Protein AF-A0AAW0LA50-F1 (afdb_monomer_lite)

Sequence (137 aa):
MGDNNGLPLFATKSAKGRILFQLYAILIFVGVCLIFLYRLSHIPRREEAGRWAWIGLFLSELRFSFYWFLTTFVRLNPIYRYTFKDRLSLRYEKFLPSIDIFVCTADPTIEPPAMVINTVLSVMAYDYPPEKLSKNF

Radius of gyration: 28.0 Å; chains: 1; bounding box: 46×49×72 Å

Foldseek 3Di:
DDDLVPDDQKDWDFDDPLVVLVVVLVVVVVVLVVVVVVLVVPQDDDDDPCNVVSVVVVVVSVVVVVVVVVVSVVVSGDTDMDGDVVSCCVPCVPPDAQDEDDDDDDDCVVPPVVVVVVVVVVVVPDPHDPVRYDYDD

Organism: Quercus suber (NCBI:txid58331)

InterPro domains:
  IPR005150 Cellulose synthase [PF03552] (99-134)

Structure (mmCIF, N/CA/C/O backbone):
data_AF-A0AAW0LA50-F1
#
_entry.id   AF-A0AAW0LA50-F1
#
loop_
_atom_site.group_PDB
_atom_site.id
_atom_site.type_symbol
_atom_site.label_atom_id
_atom_site.label_alt_id
_atom_site.label_comp_id
_atom_site.label_asym_id
_atom_site.label_entity_id
_atom_site.label_seq_id
_atom_site.pdbx_PDB_ins_code
_atom_site.Cartn_x
_atom_site.Cartn_y
_atom_site.Cartn_z
_atom_site.occupancy
_atom_site.B_iso_or_equiv
_atom_site.auth_seq_id
_atom_site.auth_comp_id
_atom_site.auth_asym_id
_atom_site.auth_atom_id
_atom_site.pdbx_PDB_model_num
ATOM 1 N N . MET A 1 1 ? -23.511 21.151 28.377 1.00 42.41 1 MET A N 1
ATOM 2 C CA . MET A 1 1 ? -23.097 19.831 27.856 1.00 42.41 1 MET A CA 1
ATOM 3 C C . MET A 1 1 ? -23.307 19.825 26.350 1.00 42.41 1 MET A C 1
ATOM 5 O O . MET A 1 1 ? -24.452 19.866 25.927 1.00 42.41 1 MET A O 1
ATOM 9 N N . GLY A 1 2 ? -22.236 19.880 25.554 1.00 47.12 2 GLY A N 1
ATOM 10 C CA . GLY A 1 2 ? -22.335 19.872 24.091 1.00 47.12 2 GLY A CA 1
ATOM 11 C C . GLY A 1 2 ? -22.650 18.472 23.569 1.00 47.12 2 GLY A C 1
ATOM 12 O O . GLY A 1 2 ? -22.002 17.506 23.968 1.00 47.12 2 GLY A O 1
ATOM 13 N N . ASP A 1 3 ? -23.660 18.377 22.713 1.00 51.50 3 ASP A N 1
ATOM 14 C CA . ASP A 1 3 ? -24.117 17.147 22.074 1.00 51.50 3 ASP A CA 1
ATOM 15 C C . ASP A 1 3 ? -23.031 16.574 21.141 1.00 51.50 3 ASP A C 1
ATOM 17 O O . ASP A 1 3 ? -22.863 16.988 19.995 1.00 51.50 3 ASP A O 1
ATOM 21 N N . ASN A 1 4 ? -22.246 15.623 21.655 1.00 57.38 4 ASN A N 1
ATOM 22 C CA . ASN A 1 4 ? -21.198 14.924 20.907 1.00 57.38 4 ASN A CA 1
ATOM 23 C C . ASN A 1 4 ? -21.757 13.865 19.929 1.00 57.38 4 ASN A C 1
ATOM 25 O O . ASN A 1 4 ? -20.969 13.194 19.256 1.00 57.38 4 ASN A O 1
ATOM 29 N N . ASN A 1 5 ? -23.084 13.702 19.796 1.00 58.38 5 ASN A N 1
ATOM 30 C CA . ASN A 1 5 ? -23.679 12.689 18.910 1.00 58.38 5 ASN A CA 1
ATOM 31 C C . ASN A 1 5 ? -23.438 12.935 17.412 1.00 58.38 5 ASN A C 1
ATOM 33 O O . ASN A 1 5 ? -23.632 12.017 16.608 1.00 58.38 5 ASN A O 1
ATOM 37 N N . GLY A 1 6 ? -22.999 14.133 17.021 1.00 63.12 6 GLY A N 1
ATOM 38 C CA . GLY A 1 6 ? -22.725 14.483 15.623 1.00 63.12 6 GLY A CA 1
ATOM 39 C C . GLY A 1 6 ? -21.297 14.204 15.139 1.00 63.12 6 GLY A C 1
ATOM 40 O O . GLY A 1 6 ? -21.024 14.344 13.948 1.00 63.12 6 GLY A O 1
ATOM 41 N N . LEU A 1 7 ? -20.358 13.838 16.021 1.00 71.88 7 LEU A N 1
ATOM 42 C CA . LEU A 1 7 ? -18.951 13.713 15.631 1.00 71.88 7 LEU A CA 1
ATOM 43 C C . LEU A 1 7 ? -18.659 12.369 14.940 1.00 71.88 7 LEU A C 1
ATOM 45 O O . LEU A 1 7 ? -19.070 11.317 15.436 1.00 71.88 7 LEU A O 1
ATOM 49 N N . PRO A 1 8 ? -17.892 12.363 13.832 1.00 75.12 8 PRO A N 1
ATOM 50 C CA . PRO A 1 8 ? -17.553 11.127 13.144 1.00 75.12 8 PRO A CA 1
ATOM 51 C C . PRO A 1 8 ? -16.614 10.269 14.006 1.00 75.12 8 PRO A C 1
ATOM 53 O O . PRO A 1 8 ? -15.606 10.759 14.533 1.00 75.12 8 PRO A O 1
ATOM 56 N N . LEU A 1 9 ? -16.947 8.979 14.124 1.00 73.88 9 LEU A N 1
ATOM 57 C CA . LEU A 1 9 ? -16.124 7.946 14.776 1.00 73.88 9 LEU A CA 1
ATOM 58 C C . LEU A 1 9 ? -14.870 7.610 13.956 1.00 73.88 9 LEU A C 1
ATOM 60 O O . LEU A 1 9 ? -13.825 7.256 14.506 1.00 73.88 9 LEU A O 1
ATOM 64 N N . PHE A 1 10 ? -14.976 7.782 12.638 1.00 73.44 10 PHE A N 1
ATOM 65 C CA . PHE A 1 10 ? -13.911 7.575 11.669 1.00 73.44 10 PHE A CA 1
ATOM 66 C C . PHE A 1 10 ? -13.660 8.880 10.925 1.00 73.44 10 PHE A C 1
ATOM 68 O O . PHE A 1 10 ? -14.558 9.403 10.268 1.00 73.44 10 PHE A O 1
ATOM 75 N N . ALA A 1 11 ? -12.438 9.403 10.995 1.00 73.81 11 ALA A N 1
ATOM 76 C CA . ALA A 1 11 ? -12.021 10.477 10.104 1.00 73.81 11 ALA A CA 1
ATOM 77 C C . ALA A 1 11 ? -11.048 9.923 9.076 1.00 73.81 11 ALA A C 1
ATOM 79 O O . ALA A 1 11 ? -9.958 9.454 9.408 1.00 73.81 11 ALA A O 1
ATOM 80 N N . THR A 1 12 ? -11.427 10.036 7.810 1.00 71.31 12 THR A N 1
ATOM 81 C CA . THR A 1 12 ? -10.473 9.879 6.720 1.00 71.31 12 THR A CA 1
ATOM 82 C C . THR A 1 12 ? -9.761 11.211 6.560 1.00 71.31 12 THR A C 1
ATOM 84 O O . THR A 1 12 ? -10.376 12.195 6.154 1.00 71.31 12 THR A O 1
ATOM 87 N N . LYS A 1 13 ? -8.479 11.276 6.923 1.00 68.94 13 LYS A N 1
ATOM 88 C CA . LYS A 1 13 ? -7.666 12.468 6.664 1.00 68.94 13 LYS A CA 1
ATOM 89 C C . LYS A 1 13 ? -6.736 12.176 5.499 1.00 68.94 13 LYS A C 1
ATOM 91 O O . LYS A 1 13 ? -6.033 11.172 5.490 1.00 68.94 13 LYS A O 1
ATOM 96 N N . SER A 1 14 ? -6.731 13.069 4.512 1.00 61.41 14 SER A N 1
ATOM 97 C CA . SER A 1 14 ? -5.726 13.029 3.453 1.00 61.41 14 SER A CA 1
ATOM 98 C C . SER A 1 14 ? -4.347 13.271 4.066 1.00 61.41 14 SER A C 1
ATOM 100 O O . SER A 1 14 ? -4.172 14.192 4.867 1.00 61.41 14 SER A O 1
ATOM 102 N N . ALA A 1 15 ? -3.373 12.453 3.679 1.00 63.34 15 ALA A N 1
ATOM 103 C CA . ALA A 1 15 ? -1.991 12.566 4.127 1.00 63.34 15 ALA A CA 1
ATOM 104 C C . ALA A 1 15 ? -1.420 13.966 3.847 1.00 63.34 15 ALA A C 1
ATOM 106 O O . ALA A 1 15 ? -1.502 14.457 2.715 1.00 63.34 15 ALA A O 1
ATOM 107 N N . LYS A 1 16 ? -0.788 14.597 4.844 1.00 60.69 16 LYS A N 1
ATOM 108 C CA . LYS A 1 16 ? 0.098 15.747 4.604 1.00 60.69 16 LYS A CA 1
ATOM 109 C C . LYS A 1 16 ? 1.405 15.217 3.998 1.00 60.69 16 LYS A C 1
ATOM 111 O O . LYS A 1 16 ? 2.000 14.307 4.558 1.00 60.69 16 LYS A O 1
ATOM 116 N N . GLY A 1 17 ? 1.821 15.758 2.849 1.00 67.88 17 GLY A N 1
ATOM 117 C CA . GLY A 1 17 ? 3.021 15.314 2.109 1.00 67.88 17 GLY A CA 1
ATOM 118 C C . GLY A 1 17 ? 2.766 14.848 0.669 1.00 67.88 17 GLY A C 1
ATOM 119 O O . GLY A 1 17 ? 3.717 14.630 -0.079 1.00 67.88 17 GLY A O 1
ATOM 120 N N . ARG A 1 18 ? 1.495 14.769 0.242 1.00 71.12 18 ARG A N 1
ATOM 121 C CA . ARG A 1 18 ? 1.099 14.364 -1.122 1.00 71.12 18 ARG A CA 1
ATOM 122 C C . ARG A 1 18 ? 1.771 15.197 -2.218 1.00 71.12 18 ARG A C 1
ATOM 124 O O . ARG A 1 18 ? 2.174 14.642 -3.231 1.00 71.12 18 ARG A O 1
ATOM 131 N N . ILE A 1 19 ? 1.928 16.501 -1.987 1.00 76.12 19 ILE A N 1
ATOM 132 C CA . ILE A 1 19 ? 2.469 17.445 -2.976 1.00 76.12 19 ILE A CA 1
ATOM 133 C C . ILE A 1 19 ? 3.943 17.147 -3.280 1.00 76.12 19 ILE A C 1
ATOM 135 O O . ILE A 1 19 ? 4.320 17.097 -4.444 1.00 76.12 19 ILE A O 1
ATOM 139 N N . LEU A 1 20 ? 4.772 16.882 -2.265 1.00 81.62 20 LEU A N 1
ATOM 140 C CA . LEU A 1 20 ? 6.195 16.575 -2.471 1.00 81.62 20 LEU A CA 1
ATOM 141 C C . LEU A 1 20 ? 6.381 15.276 -3.264 1.00 81.62 20 LEU A C 1
ATOM 143 O O . LEU A 1 20 ? 7.160 15.232 -4.213 1.00 81.62 20 LEU A O 1
ATOM 147 N N . PHE A 1 21 ? 5.613 14.238 -2.920 1.00 81.94 21 PHE A N 1
ATOM 148 C CA . PHE A 1 21 ? 5.637 12.972 -3.651 1.00 81.94 21 PHE A CA 1
ATOM 149 C C . PHE A 1 21 ? 5.098 13.121 -5.083 1.00 81.94 21 PHE A C 1
ATOM 151 O O . PHE A 1 21 ? 5.659 12.545 -6.010 1.00 81.94 21 PHE A O 1
ATOM 158 N N . GLN A 1 22 ? 4.059 13.936 -5.286 1.00 83.38 22 GLN A N 1
ATOM 159 C CA . GLN A 1 22 ? 3.540 14.267 -6.615 1.00 83.38 22 GLN A CA 1
ATOM 160 C C . GLN A 1 22 ? 4.578 14.986 -7.479 1.00 83.38 22 GLN A C 1
ATOM 162 O O . GLN A 1 22 ? 4.768 14.598 -8.626 1.00 83.38 22 GLN A O 1
ATOM 167 N N . LEU A 1 23 ? 5.277 15.988 -6.942 1.00 86.25 23 LEU A N 1
ATOM 168 C CA . LEU A 1 23 ? 6.326 16.708 -7.671 1.00 86.25 23 LEU A CA 1
ATOM 169 C C . LEU A 1 23 ? 7.485 15.780 -8.054 1.00 86.25 23 LEU A C 1
ATOM 171 O O . LEU A 1 23 ? 7.926 15.791 -9.202 1.00 86.25 23 LEU A O 1
ATOM 175 N N . TYR A 1 24 ? 7.929 14.928 -7.126 1.00 86.94 24 TYR A N 1
ATOM 176 C CA . TYR A 1 24 ? 8.943 13.908 -7.399 1.00 86.94 24 TYR A CA 1
ATOM 177 C C . TYR A 1 24 ? 8.493 12.918 -8.485 1.00 86.94 24 TYR A C 1
ATOM 179 O O . TYR A 1 24 ? 9.243 12.629 -9.417 1.00 86.94 24 TYR A O 1
ATOM 187 N N . ALA A 1 25 ? 7.249 12.438 -8.411 1.00 87.88 25 ALA A N 1
ATOM 188 C CA . ALA A 1 25 ? 6.680 11.544 -9.412 1.00 87.88 25 ALA A CA 1
ATOM 189 C C . ALA A 1 25 ? 6.589 12.203 -10.800 1.00 87.88 25 ALA A C 1
ATOM 191 O O . ALA A 1 25 ? 6.929 11.577 -11.802 1.00 87.88 25 ALA A O 1
ATOM 192 N N . ILE A 1 26 ? 6.178 13.471 -10.870 1.00 88.56 26 ILE A N 1
ATOM 193 C CA . ILE A 1 26 ? 6.120 14.230 -12.126 1.00 88.56 26 ILE A CA 1
ATOM 194 C C . ILE A 1 26 ? 7.524 14.393 -12.718 1.00 88.56 26 ILE A C 1
ATOM 196 O O . ILE A 1 26 ? 7.701 14.168 -13.912 1.00 88.56 26 ILE A O 1
ATOM 200 N N . LEU A 1 27 ? 8.529 14.718 -11.899 1.00 91.94 27 LEU A N 1
ATOM 201 C CA . LEU A 1 27 ? 9.913 14.861 -12.354 1.00 91.94 27 LEU A CA 1
ATOM 202 C C . LEU A 1 27 ? 10.440 13.567 -12.995 1.00 91.94 27 LEU A C 1
ATOM 204 O O . LEU A 1 27 ? 10.998 13.605 -14.092 1.00 91.94 27 LEU A O 1
ATOM 208 N N . ILE A 1 28 ? 10.221 12.418 -12.347 1.00 89.38 28 ILE A N 1
ATOM 209 C CA . ILE A 1 28 ? 10.628 11.119 -12.902 1.00 89.38 28 ILE A CA 1
ATOM 210 C C . ILE A 1 28 ? 9.850 10.791 -14.176 1.00 89.38 28 ILE A C 1
ATOM 212 O O . ILE A 1 28 ? 10.449 10.337 -15.150 1.00 89.38 28 ILE A O 1
ATOM 216 N N . PHE A 1 29 ? 8.541 11.054 -14.208 1.00 90.25 29 PHE A N 1
ATOM 217 C CA . PHE A 1 29 ? 7.722 10.830 -15.398 1.00 90.25 29 PHE A CA 1
ATOM 218 C C . PHE A 1 29 ? 8.228 11.639 -16.601 1.00 90.25 29 PHE A C 1
ATOM 220 O O . PHE A 1 29 ? 8.376 11.091 -17.692 1.00 90.25 29 PHE A O 1
ATOM 227 N N . VAL A 1 30 ? 8.571 12.916 -16.399 1.00 91.75 30 VAL A N 1
ATOM 228 C CA . VAL A 1 30 ? 9.172 13.761 -17.442 1.00 91.75 30 VAL A CA 1
ATOM 229 C C . VAL A 1 30 ? 10.514 13.190 -17.908 1.00 91.75 30 VAL A C 1
ATOM 231 O O . VAL A 1 30 ? 10.741 13.100 -19.113 1.00 91.75 30 VAL A O 1
ATOM 234 N N . GLY A 1 31 ? 11.374 12.741 -16.988 1.00 90.44 31 GLY A N 1
ATOM 235 C CA . GLY A 1 31 ? 12.650 12.103 -17.333 1.00 90.44 31 GLY A CA 1
ATOM 236 C C . GLY A 1 31 ? 12.477 10.847 -18.194 1.00 90.44 31 GLY A C 1
ATOM 237 O O . GLY A 1 31 ? 13.146 10.694 -19.213 1.00 90.44 31 GLY A O 1
ATOM 238 N N . VAL A 1 32 ? 11.522 9.986 -17.839 1.00 89.94 32 VAL A N 1
ATOM 239 C CA . VAL A 1 32 ? 11.167 8.789 -18.616 1.00 89.94 32 VAL A CA 1
ATOM 240 C C . VAL A 1 32 ? 10.659 9.162 -20.015 1.00 89.94 32 VAL A C 1
ATOM 242 O O . VAL A 1 32 ? 11.108 8.583 -21.004 1.00 89.94 32 VAL A O 1
ATOM 245 N N . CYS A 1 33 ? 9.779 10.162 -20.127 1.00 88.25 33 CYS A N 1
ATOM 246 C CA . CYS A 1 33 ? 9.289 10.654 -21.417 1.00 88.25 33 CYS A CA 1
ATOM 247 C C . CYS A 1 33 ? 10.420 11.204 -22.298 1.00 88.25 33 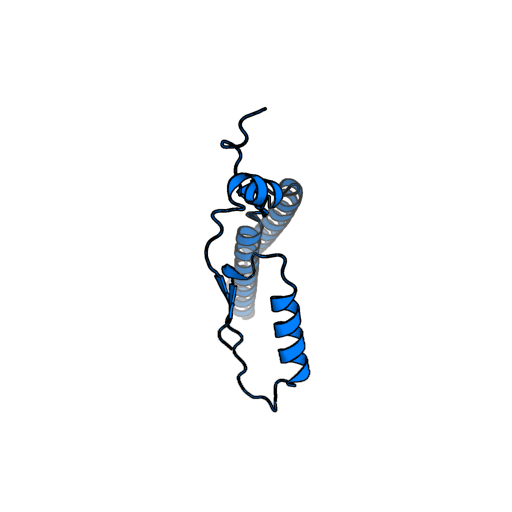CYS A C 1
ATOM 249 O O . CYS A 1 33 ? 10.463 10.902 -23.488 1.00 88.25 33 CYS A O 1
ATOM 251 N N . LEU A 1 34 ? 11.362 11.963 -21.730 1.00 89.00 34 LEU A N 1
ATOM 252 C CA . LEU A 1 34 ? 12.524 12.473 -22.463 1.00 89.00 34 LEU A CA 1
ATOM 253 C C . LEU A 1 34 ? 13.422 11.341 -22.975 1.00 89.00 34 LEU A C 1
ATOM 255 O O . LEU A 1 34 ? 13.853 11.392 -24.124 1.00 89.00 34 LEU A O 1
ATOM 259 N N . ILE A 1 35 ? 13.658 10.300 -22.170 1.00 87.25 35 ILE A N 1
ATOM 260 C CA . ILE A 1 35 ? 14.418 9.113 -22.594 1.00 87.25 35 ILE A CA 1
ATOM 261 C C . ILE A 1 35 ? 13.715 8.411 -23.763 1.00 87.25 35 ILE A C 1
ATOM 263 O O . ILE A 1 35 ? 14.369 8.061 -24.749 1.00 87.25 35 ILE A O 1
ATOM 267 N N . PHE A 1 36 ? 12.388 8.254 -23.701 1.00 86.19 36 PHE A N 1
ATOM 268 C CA . PHE A 1 36 ? 11.619 7.680 -24.808 1.00 86.19 36 PHE A CA 1
ATOM 269 C C . PHE A 1 36 ? 11.684 8.538 -26.073 1.00 86.19 36 PHE A C 1
ATOM 271 O O . PHE A 1 36 ? 11.899 7.996 -27.154 1.00 86.19 36 PHE A O 1
ATOM 278 N N . LEU A 1 37 ? 11.549 9.862 -25.955 1.00 85.00 37 LEU A N 1
ATOM 279 C CA . LEU A 1 37 ? 11.641 10.786 -27.090 1.00 85.00 37 LEU A CA 1
ATOM 280 C C . LEU A 1 37 ? 13.040 10.802 -27.708 1.00 85.00 37 LEU A C 1
ATOM 282 O O . LEU A 1 37 ? 13.168 10.798 -28.933 1.00 85.00 37 LEU A O 1
ATOM 286 N N . TYR A 1 38 ? 14.084 10.768 -26.879 1.00 85.50 38 TYR A N 1
ATOM 287 C CA . TYR A 1 38 ? 15.465 10.659 -27.334 1.00 85.50 38 TYR A CA 1
ATOM 288 C C . TYR A 1 38 ? 15.680 9.356 -28.109 1.00 85.50 38 TYR A C 1
ATOM 290 O O . TYR A 1 38 ? 16.185 9.386 -29.228 1.00 85.50 38 TYR A O 1
ATOM 298 N N . ARG A 1 39 ? 15.208 8.219 -27.581 1.00 80.00 39 ARG A N 1
ATOM 299 C CA . ARG A 1 39 ? 15.286 6.930 -28.283 1.00 80.00 39 ARG A CA 1
ATOM 300 C C . ARG A 1 39 ? 14.494 6.900 -29.579 1.00 80.00 39 ARG A C 1
ATOM 302 O O . ARG A 1 39 ? 15.017 6.421 -30.576 1.00 80.00 39 ARG A O 1
ATOM 309 N N . LEU A 1 40 ? 13.271 7.424 -29.589 1.00 78.56 40 LEU A N 1
ATOM 310 C CA . LEU A 1 40 ? 12.449 7.507 -30.800 1.00 78.56 40 LEU A CA 1
ATOM 311 C C . LEU A 1 40 ? 13.099 8.393 -31.871 1.00 78.56 40 LEU A C 1
ATOM 313 O O . LEU A 1 40 ? 13.025 8.074 -33.054 1.00 78.56 40 LEU A O 1
ATOM 317 N N . SER A 1 41 ? 13.766 9.472 -31.459 1.00 79.75 41 SER A N 1
ATOM 318 C CA . SER A 1 41 ? 14.480 10.377 -32.368 1.00 79.75 41 SER A CA 1
ATOM 319 C C . SER A 1 41 ? 15.800 9.784 -32.874 1.00 79.75 41 SER A C 1
ATOM 321 O O . SER A 1 41 ? 16.230 10.099 -33.979 1.00 79.75 41 SER A O 1
ATOM 323 N N . HIS A 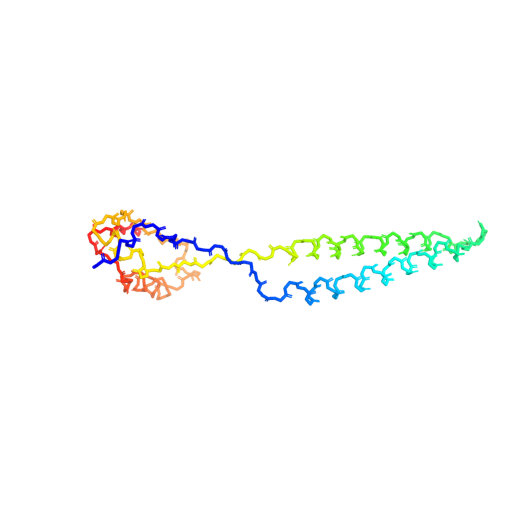1 42 ? 16.433 8.905 -32.094 1.00 75.00 42 HIS A N 1
ATOM 324 C CA . HIS A 1 42 ? 17.680 8.215 -32.433 1.00 75.00 42 HIS A CA 1
ATOM 325 C C . HIS A 1 42 ? 17.431 6.766 -32.893 1.00 75.00 42 HIS A C 1
ATOM 327 O O . HIS A 1 42 ? 18.113 5.831 -32.469 1.00 75.00 42 HIS A O 1
ATOM 333 N N . ILE A 1 43 ? 16.425 6.563 -33.755 1.00 69.38 43 ILE A N 1
ATOM 334 C CA . ILE A 1 43 ? 16.155 5.253 -34.360 1.00 69.38 43 ILE A CA 1
ATOM 335 C C . ILE A 1 43 ? 17.310 4.875 -35.308 1.00 69.38 43 ILE A C 1
ATOM 337 O O . ILE A 1 43 ? 17.565 5.600 -36.275 1.00 69.38 43 ILE A O 1
ATOM 341 N N . PRO A 1 44 ? 17.997 3.737 -35.081 1.00 64.56 44 PRO A N 1
ATOM 342 C CA . PRO A 1 44 ? 19.037 3.266 -35.985 1.00 64.56 44 PRO A CA 1
ATOM 343 C C . PRO A 1 44 ? 18.437 2.882 -37.345 1.00 64.56 44 PRO A C 1
ATOM 345 O O . PRO A 1 44 ? 17.363 2.277 -37.442 1.00 64.56 44 PRO A O 1
ATOM 348 N N . ARG A 1 45 ? 19.134 3.265 -38.420 1.00 60.84 45 ARG A N 1
ATOM 349 C CA . ARG A 1 45 ? 18.726 3.029 -39.811 1.00 60.84 45 ARG A CA 1
ATOM 350 C C . ARG A 1 45 ? 18.658 1.519 -40.103 1.00 60.84 45 ARG A C 1
ATOM 352 O O . ARG A 1 45 ? 19.389 0.724 -39.525 1.00 60.84 45 ARG A O 1
ATOM 359 N N . ARG A 1 46 ? 17.730 1.141 -40.989 1.00 57.75 46 ARG A N 1
ATOM 360 C CA . ARG A 1 46 ? 17.101 -0.188 -41.181 1.00 57.75 46 ARG A CA 1
ATOM 361 C C . ARG A 1 46 ? 17.988 -1.449 -41.318 1.00 57.75 46 ARG A C 1
ATOM 363 O O . ARG A 1 46 ? 17.386 -2.520 -41.361 1.00 57.75 46 ARG A O 1
ATOM 370 N N . GLU A 1 47 ? 19.319 -1.377 -41.368 1.00 56.12 47 GLU A N 1
ATOM 371 C CA . GLU A 1 47 ? 20.170 -2.448 -41.934 1.00 56.12 47 GLU A CA 1
ATOM 372 C C . GLU A 1 47 ? 21.118 -3.185 -40.968 1.00 56.12 47 GLU A C 1
ATOM 374 O O . GLU A 1 47 ? 21.786 -4.123 -41.389 1.00 56.12 47 GLU A O 1
ATOM 379 N N . GLU A 1 48 ? 21.148 -2.873 -39.670 1.00 62.31 48 GLU A N 1
ATOM 380 C CA . GLU A 1 48 ? 22.060 -3.558 -38.736 1.00 62.31 48 GLU A CA 1
ATOM 381 C C . GLU A 1 48 ? 21.365 -4.628 -37.876 1.00 62.31 48 GLU A C 1
ATOM 383 O O . GLU A 1 48 ? 20.274 -4.420 -37.331 1.00 62.31 48 GLU A O 1
ATOM 388 N N . ALA A 1 49 ? 22.042 -5.768 -37.679 1.00 65.56 49 ALA A N 1
ATOM 389 C CA . ALA A 1 49 ? 21.615 -6.877 -36.813 1.00 65.56 49 ALA A CA 1
ATOM 390 C C . ALA A 1 49 ? 21.258 -6.440 -35.370 1.00 65.56 49 ALA A C 1
ATOM 392 O O . ALA A 1 49 ? 20.509 -7.126 -34.674 1.00 65.56 49 ALA A O 1
ATOM 393 N N . GLY A 1 50 ? 21.723 -5.262 -34.939 1.00 72.88 50 GLY A N 1
ATOM 394 C CA . GLY A 1 50 ? 21.401 -4.636 -33.654 1.00 72.88 50 GLY A CA 1
ATOM 395 C C . GLY A 1 50 ? 19.962 -4.122 -33.506 1.00 72.88 50 GLY A C 1
ATOM 396 O O . GLY A 1 50 ? 19.558 -3.776 -32.397 1.00 72.88 50 GLY A O 1
ATOM 397 N N . ARG A 1 51 ? 19.143 -4.102 -34.566 1.00 77.44 51 ARG A N 1
ATOM 398 C CA . ARG A 1 51 ? 17.752 -3.613 -34.494 1.00 77.44 51 ARG A CA 1
ATOM 399 C C . ARG A 1 51 ? 16.860 -4.449 -33.570 1.00 77.44 51 ARG A C 1
ATOM 401 O O . ARG A 1 51 ? 16.035 -3.889 -32.853 1.00 77.44 51 ARG A O 1
ATOM 408 N N . TRP A 1 52 ? 17.029 -5.771 -33.546 1.00 79.94 52 TRP A N 1
ATOM 409 C CA . TRP A 1 52 ? 16.275 -6.645 -32.635 1.00 79.94 52 TRP A CA 1
ATOM 410 C C . TRP A 1 52 ? 16.669 -6.422 -31.174 1.00 79.94 52 TRP A C 1
ATOM 412 O O . TRP A 1 52 ? 15.797 -6.363 -30.308 1.00 79.94 52 TRP A O 1
ATOM 422 N N . ALA A 1 53 ? 17.963 -6.216 -30.913 1.00 82.81 53 ALA A N 1
ATOM 423 C CA . ALA A 1 53 ? 18.455 -5.844 -29.590 1.00 82.81 53 ALA A CA 1
ATOM 424 C C . ALA A 1 53 ? 17.899 -4.478 -29.153 1.00 82.81 53 ALA A C 1
ATOM 426 O O . ALA A 1 53 ? 17.454 -4.330 -28.018 1.00 82.81 53 ALA A O 1
ATOM 427 N N . TRP A 1 54 ? 17.831 -3.509 -30.072 1.00 83.62 54 TRP A N 1
ATOM 428 C CA . TRP A 1 54 ? 17.246 -2.191 -29.819 1.00 83.62 54 TRP A CA 1
ATOM 429 C C . TRP A 1 54 ? 15.747 -2.265 -29.483 1.00 83.62 54 TRP A C 1
ATOM 431 O O . TRP A 1 54 ? 15.303 -1.645 -28.518 1.00 83.62 54 TRP A O 1
ATOM 441 N N . ILE A 1 55 ? 14.974 -3.078 -30.216 1.00 83.88 55 ILE A N 1
ATOM 442 C CA . ILE A 1 55 ? 13.547 -3.318 -2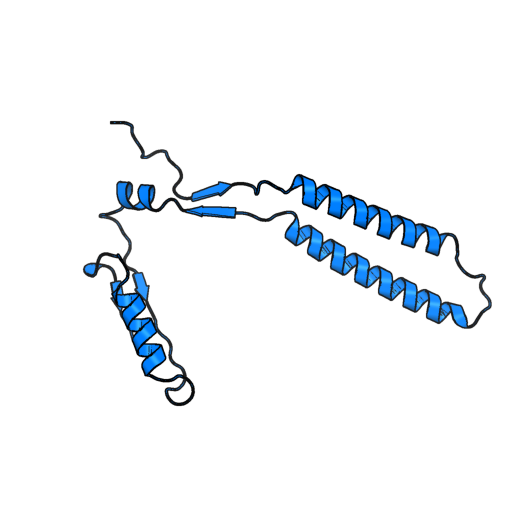9.932 1.00 83.88 55 ILE A CA 1
ATOM 443 C C . ILE A 1 55 ? 13.369 -4.009 -28.575 1.00 83.88 55 ILE A C 1
ATOM 445 O O . ILE A 1 55 ? 12.501 -3.617 -27.796 1.00 83.88 55 ILE A O 1
ATOM 449 N N . GLY A 1 56 ? 14.196 -5.014 -28.268 1.00 87.81 56 GLY A N 1
ATOM 450 C CA . GLY A 1 56 ? 14.175 -5.692 -26.971 1.00 87.81 56 GLY A CA 1
ATOM 451 C C . GLY A 1 56 ? 14.469 -4.734 -25.814 1.00 87.81 56 GLY A C 1
ATOM 452 O O . GLY A 1 56 ? 13.762 -4.746 -24.804 1.00 87.81 56 GLY A O 1
ATOM 453 N N . LEU A 1 57 ? 15.455 -3.851 -25.987 1.00 85.81 57 LEU A N 1
ATOM 454 C CA . LEU A 1 57 ? 15.817 -2.836 -25.002 1.00 85.81 57 LEU A CA 1
ATOM 455 C C . LEU A 1 57 ? 14.687 -1.814 -24.804 1.00 85.81 57 LEU A C 1
ATOM 457 O O 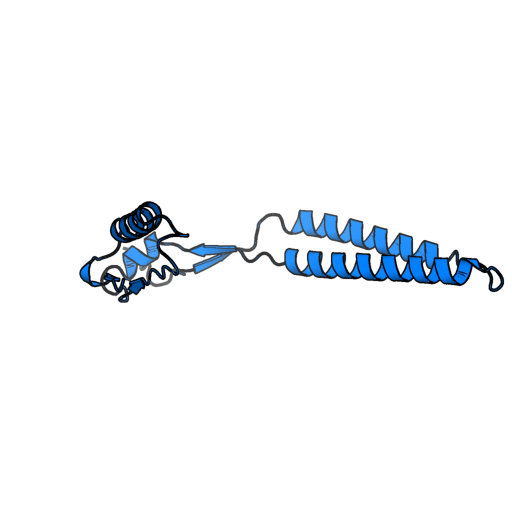. LEU A 1 57 ? 14.328 -1.520 -23.667 1.00 85.81 57 LEU A O 1
ATOM 461 N N . PHE A 1 58 ? 14.067 -1.347 -25.891 1.00 86.31 58 PHE A N 1
ATOM 462 C CA . PHE A 1 58 ? 12.899 -0.461 -25.843 1.00 86.31 58 PHE A CA 1
ATOM 463 C C . PHE A 1 58 ? 11.697 -1.111 -25.137 1.00 86.31 58 PHE A C 1
ATOM 465 O O . PHE A 1 58 ? 11.026 -0.475 -24.326 1.00 86.31 58 PHE A O 1
ATOM 472 N N . LEU A 1 59 ? 11.438 -2.397 -25.392 1.00 88.25 59 LEU A N 1
ATOM 473 C CA . LEU A 1 59 ? 10.341 -3.129 -24.755 1.00 88.25 59 LEU A CA 1
ATOM 474 C C . LEU A 1 59 ? 10.580 -3.341 -23.251 1.00 88.25 59 LEU A C 1
ATOM 476 O O . LEU A 1 59 ? 9.637 -3.270 -22.459 1.00 88.25 59 LEU A O 1
ATOM 480 N N . SER A 1 60 ? 11.834 -3.586 -22.858 1.00 89.25 60 SER A N 1
ATOM 481 C CA . SER A 1 60 ? 12.240 -3.682 -21.452 1.00 89.25 60 SER A CA 1
ATOM 482 C C . SER A 1 60 ? 11.999 -2.362 -20.714 1.00 89.25 60 SER A C 1
ATOM 484 O O . SER A 1 60 ? 11.367 -2.346 -19.657 1.00 89.25 60 SER A O 1
ATOM 486 N N . GLU A 1 61 ? 12.403 -1.242 -21.316 1.00 88.88 61 GLU A N 1
ATOM 487 C CA . GLU A 1 61 ? 12.175 0.097 -20.766 1.00 88.88 61 GLU A CA 1
ATOM 488 C C . GLU A 1 61 ? 10.686 0.428 -20.658 1.00 88.88 61 GLU A C 1
ATOM 490 O O . GLU A 1 61 ? 10.245 0.904 -19.615 1.00 88.88 61 GLU A O 1
ATOM 495 N N . LEU A 1 62 ? 9.886 0.105 -21.679 1.00 89.69 62 LEU A N 1
ATOM 496 C CA . LEU A 1 62 ? 8.438 0.319 -21.656 1.00 89.69 62 LEU A CA 1
ATOM 497 C C . LEU A 1 62 ? 7.775 -0.439 -20.503 1.00 89.69 62 LEU A C 1
ATOM 499 O O . LEU A 1 62 ? 6.986 0.140 -19.754 1.00 89.69 62 LEU A O 1
ATOM 503 N N . ARG A 1 63 ? 8.120 -1.720 -20.318 1.00 89.88 63 ARG A N 1
ATOM 504 C CA . ARG A 1 63 ? 7.608 -2.519 -19.195 1.00 89.88 63 ARG A CA 1
ATOM 505 C C . ARG A 1 63 ? 8.024 -1.945 -17.848 1.00 89.88 63 ARG A C 1
ATOM 507 O O . ARG A 1 63 ? 7.193 -1.867 -16.945 1.00 89.88 63 ARG A O 1
ATOM 514 N N . PHE A 1 64 ? 9.281 -1.533 -17.714 1.00 90.06 64 PHE A N 1
ATOM 515 C CA . PHE A 1 64 ? 9.792 -0.952 -16.478 1.00 90.06 64 PHE A CA 1
ATOM 516 C C . PHE A 1 64 ? 9.078 0.362 -16.130 1.00 90.06 64 PHE A C 1
ATOM 518 O O . PHE A 1 64 ? 8.585 0.525 -15.012 1.00 90.06 64 PHE A O 1
ATOM 525 N N . SER A 1 65 ? 8.935 1.269 -17.099 1.00 90.50 65 SER A N 1
ATOM 526 C CA . SER A 1 65 ? 8.204 2.527 -16.930 1.00 90.50 65 SER A CA 1
ATOM 527 C C . SER A 1 65 ? 6.732 2.303 -16.596 1.00 90.50 65 SER A C 1
ATOM 529 O O . SER A 1 65 ? 6.189 2.995 -15.736 1.00 90.50 65 SER A O 1
ATOM 531 N N . PHE A 1 66 ? 6.089 1.312 -17.220 1.00 89.75 66 PHE A N 1
ATOM 532 C CA . PHE A 1 66 ? 4.703 0.953 -16.926 1.00 89.75 66 PHE A CA 1
ATOM 533 C C . PHE A 1 66 ? 4.535 0.418 -15.497 1.00 89.75 66 PHE A C 1
ATOM 535 O O . PHE A 1 66 ? 3.641 0.856 -14.771 1.00 89.75 66 PHE A O 1
ATOM 542 N N . TYR A 1 67 ? 5.430 -0.471 -15.056 1.00 90.25 67 TYR A N 1
ATOM 543 C CA . TYR A 1 67 ? 5.436 -0.976 -13.682 1.00 90.25 67 TYR A CA 1
ATOM 544 C C . TYR A 1 67 ? 5.629 0.153 -12.662 1.00 90.25 67 TYR A C 1
ATOM 546 O O . TYR A 1 67 ? 4.918 0.225 -11.653 1.00 90.25 67 TYR A O 1
ATOM 554 N N . TRP A 1 68 ? 6.557 1.070 -12.944 1.00 89.94 68 TRP A N 1
ATOM 555 C CA . TRP A 1 68 ? 6.789 2.242 -12.107 1.00 89.94 68 TRP A CA 1
ATOM 556 C C . TRP A 1 68 ? 5.556 3.154 -12.057 1.00 89.94 68 TRP A C 1
ATOM 558 O O . TRP A 1 68 ? 5.146 3.565 -10.973 1.00 89.94 68 TRP A O 1
ATOM 568 N N . PHE A 1 69 ? 4.908 3.413 -13.196 1.00 88.94 69 PHE A N 1
ATOM 569 C CA . PHE A 1 69 ? 3.701 4.237 -13.268 1.00 88.94 69 PHE A CA 1
ATOM 570 C C . PHE A 1 69 ? 2.546 3.651 -12.447 1.00 88.94 69 PHE A C 1
ATOM 572 O O . PHE A 1 69 ? 1.956 4.363 -11.634 1.00 88.94 69 PHE A O 1
ATOM 579 N N . LEU A 1 70 ? 2.265 2.351 -12.593 1.00 87.38 70 LEU A N 1
ATOM 580 C CA . LEU A 1 70 ? 1.247 1.655 -11.796 1.00 87.38 70 LEU A CA 1
ATOM 581 C C . LEU A 1 70 ? 1.542 1.755 -10.297 1.00 87.38 70 LEU A C 1
ATOM 583 O O . LEU A 1 70 ? 0.673 2.097 -9.494 1.00 87.38 70 LEU A O 1
ATOM 587 N N . THR A 1 71 ? 2.795 1.506 -9.925 1.00 85.56 71 THR A N 1
ATOM 588 C CA . THR A 1 71 ? 3.255 1.564 -8.537 1.00 85.56 71 THR A CA 1
ATOM 589 C C . THR A 1 71 ? 3.105 2.969 -7.947 1.00 85.56 71 THR A C 1
ATOM 591 O O . THR A 1 71 ? 2.679 3.128 -6.801 1.00 85.56 71 THR A O 1
ATOM 594 N N . THR A 1 72 ? 3.434 3.998 -8.726 1.00 84.88 72 THR A N 1
ATOM 595 C CA . THR A 1 72 ? 3.264 5.402 -8.350 1.00 84.88 72 THR A CA 1
ATOM 596 C C . THR A 1 72 ? 1.786 5.761 -8.228 1.00 84.88 72 THR A C 1
ATOM 598 O O . THR A 1 72 ? 1.400 6.359 -7.229 1.00 84.88 72 THR A O 1
ATOM 601 N N . PHE A 1 73 ? 0.932 5.336 -9.164 1.00 82.44 73 PHE A N 1
ATOM 602 C CA . PHE A 1 73 ? -0.512 5.586 -9.119 1.00 82.44 73 PHE A CA 1
ATOM 603 C C . PHE A 1 73 ? -1.163 5.030 -7.846 1.00 82.44 73 PHE A C 1
ATOM 605 O O . PHE A 1 73 ? -1.920 5.735 -7.178 1.00 82.44 73 PHE A O 1
ATOM 612 N N . VAL A 1 74 ? -0.805 3.805 -7.451 1.00 80.19 74 VAL A N 1
ATOM 613 C CA . VAL A 1 74 ? -1.285 3.197 -6.199 1.00 80.19 74 VAL A CA 1
ATOM 614 C C . VAL A 1 74 ? -0.784 3.975 -4.975 1.00 80.19 74 VAL A C 1
ATOM 616 O O . VAL A 1 74 ? -1.547 4.222 -4.042 1.00 80.19 74 VAL A O 1
ATOM 619 N N . ARG A 1 75 ? 0.476 4.434 -4.982 1.00 79.44 75 ARG A N 1
ATOM 620 C CA . ARG A 1 75 ? 1.057 5.220 -3.876 1.00 79.44 75 ARG A CA 1
ATOM 621 C C . ARG A 1 75 ? 0.579 6.670 -3.806 1.00 79.44 75 ARG A C 1
ATOM 623 O O . ARG A 1 75 ? 0.742 7.290 -2.761 1.00 79.44 75 ARG A O 1
ATOM 630 N N . LEU A 1 76 ? -0.001 7.221 -4.873 1.00 69.12 76 LEU A N 1
ATOM 631 C CA . LEU A 1 76 ? -0.493 8.606 -4.921 1.00 69.12 76 LEU A CA 1
ATOM 632 C C . LEU A 1 76 ? -1.794 8.829 -4.132 1.00 69.12 76 LEU A C 1
ATOM 634 O O . LEU A 1 76 ? -2.150 9.982 -3.855 1.00 69.12 76 LEU A O 1
ATOM 638 N N . ASN A 1 77 ? -2.476 7.748 -3.742 1.00 66.69 77 ASN A N 1
ATOM 639 C CA . ASN A 1 77 ? -3.722 7.782 -2.979 1.00 66.69 77 ASN A CA 1
ATOM 640 C C . ASN A 1 77 ? -3.607 7.053 -1.622 1.00 66.69 77 ASN A C 1
ATOM 642 O O . ASN A 1 77 ? -4.372 6.123 -1.366 1.00 66.69 77 ASN A O 1
ATOM 646 N N . PRO A 1 78 ? -2.690 7.454 -0.718 1.00 65.56 78 PRO A N 1
ATOM 647 C CA . PRO A 1 78 ? -2.649 6.879 0.616 1.00 65.56 78 PRO A CA 1
ATOM 648 C C . PRO A 1 78 ? -3.821 7.438 1.436 1.00 65.56 78 PRO A C 1
ATOM 650 O O . PRO A 1 78 ? -3.878 8.626 1.766 1.00 65.56 78 PRO A O 1
ATOM 653 N N . ILE A 1 79 ? -4.787 6.573 1.739 1.00 69.56 79 ILE A N 1
ATOM 654 C CA . ILE A 1 79 ? -5.958 6.903 2.554 1.00 69.56 79 ILE A CA 1
ATOM 655 C C . ILE A 1 79 ? -5.621 6.580 4.009 1.00 69.56 79 ILE A C 1
ATOM 657 O O . ILE A 1 79 ? -5.579 5.414 4.395 1.00 69.56 79 ILE A O 1
ATOM 661 N N . TYR A 1 80 ? -5.406 7.606 4.833 1.00 69.50 80 TYR A N 1
ATOM 662 C CA . TYR A 1 80 ? -5.224 7.418 6.271 1.00 69.50 80 TYR A CA 1
ATOM 663 C C . TYR A 1 80 ? -6.583 7.457 6.969 1.00 69.50 80 TYR A C 1
ATOM 665 O O . TYR A 1 80 ? -7.307 8.457 6.919 1.00 69.50 80 TYR A O 1
ATOM 673 N N . ARG A 1 81 ? -6.929 6.349 7.625 1.00 71.75 81 ARG A N 1
ATOM 674 C CA . ARG A 1 81 ? -8.132 6.227 8.450 1.00 71.75 81 ARG A CA 1
ATOM 675 C C . ARG A 1 81 ? -7.738 6.389 9.912 1.00 71.75 81 ARG A C 1
ATOM 677 O O . ARG A 1 81 ? -6.984 5.580 10.440 1.00 71.75 81 ARG A O 1
ATOM 684 N N . TYR A 1 82 ? -8.251 7.432 10.552 1.00 75.88 82 TYR A N 1
ATOM 685 C CA . TYR A 1 82 ? -8.095 7.654 11.985 1.00 75.88 82 TYR A CA 1
ATOM 686 C C . TYR A 1 82 ? -9.365 7.209 12.710 1.00 75.88 82 TYR A C 1
ATOM 688 O O . TYR A 1 82 ? -10.473 7.601 12.331 1.00 75.88 82 TYR A O 1
ATOM 696 N N . THR A 1 83 ? -9.193 6.403 13.756 1.00 79.50 83 THR A N 1
ATOM 697 C CA . THR A 1 83 ? -10.267 5.927 14.638 1.00 79.50 83 THR A CA 1
ATOM 698 C C . THR A 1 83 ? -10.215 6.675 15.965 1.00 79.50 83 THR A C 1
ATOM 700 O O . THR A 1 83 ? -9.165 6.691 16.608 1.00 79.50 83 THR A O 1
ATOM 703 N N . PHE A 1 84 ? -11.330 7.257 16.407 1.00 80.44 84 PHE A N 1
ATOM 704 C CA . PHE A 1 84 ? -11.407 7.939 17.704 1.00 80.44 84 PHE A CA 1
ATOM 705 C C . PHE A 1 84 ? -12.059 7.033 18.751 1.00 80.44 84 PHE A C 1
ATOM 707 O O . PHE A 1 84 ? -13.285 6.989 18.855 1.00 80.44 84 PHE A O 1
ATOM 714 N N . LYS A 1 85 ? -11.239 6.316 19.529 1.00 74.25 85 LYS A N 1
ATOM 715 C CA . LYS A 1 85 ? -11.720 5.393 20.572 1.00 74.25 85 LYS A CA 1
ATOM 716 C C . LYS A 1 85 ? -12.463 6.121 21.697 1.00 74.25 85 LYS A C 1
ATOM 718 O O . LYS A 1 85 ? -13.508 5.646 22.118 1.00 74.25 85 LYS A O 1
ATOM 723 N N . ASP A 1 86 ? -12.017 7.318 22.074 1.00 76.31 86 ASP A N 1
ATOM 724 C CA . ASP A 1 86 ? -12.642 8.117 23.145 1.00 76.31 86 ASP A CA 1
ATOM 725 C C . ASP A 1 86 ? -14.084 8.531 22.816 1.00 76.31 86 ASP A C 1
ATOM 727 O O . ASP A 1 86 ? -14.937 8.663 23.688 1.00 76.31 86 ASP A O 1
ATOM 731 N N . ARG A 1 87 ? -14.383 8.726 21.524 1.00 77.94 87 ARG A N 1
ATOM 732 C CA . ARG A 1 87 ? -15.745 9.030 21.053 1.00 77.94 87 ARG A CA 1
ATOM 733 C C . ARG A 1 87 ? -16.615 7.781 20.980 1.00 77.94 87 ARG A C 1
ATOM 735 O O . ARG A 1 87 ? -17.834 7.882 21.096 1.00 77.94 87 ARG A O 1
ATOM 742 N N . LEU A 1 88 ? -15.994 6.624 20.748 1.00 78.88 88 LEU A N 1
ATOM 743 C CA . LEU A 1 88 ? -16.673 5.336 20.721 1.00 78.88 88 LEU A CA 1
ATOM 744 C C . LEU 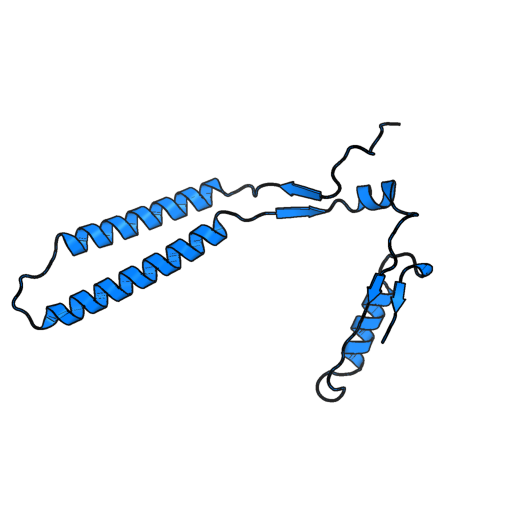A 1 88 ? -17.099 4.926 22.131 1.00 78.88 88 LEU A C 1
ATOM 746 O O . LEU A 1 88 ? -18.267 4.592 22.309 1.00 78.88 88 LEU A O 1
ATOM 750 N N . SER A 1 89 ? -16.196 5.005 23.115 1.00 72.88 89 SER A N 1
ATOM 751 C CA . SER A 1 89 ? -16.523 4.713 24.514 1.00 72.88 89 SER A CA 1
ATOM 752 C C . SER A 1 89 ? -17.625 5.646 25.008 1.00 72.88 89 SER A C 1
ATOM 754 O O . SER A 1 89 ? -18.680 5.170 25.400 1.00 72.88 89 SER A O 1
ATOM 756 N N . LEU A 1 90 ? -17.486 6.962 24.828 1.00 74.31 90 LEU A N 1
ATOM 757 C CA . LEU A 1 90 ? -18.476 7.937 25.304 1.00 74.31 90 LEU A CA 1
ATOM 758 C C . LEU A 1 90 ? -19.897 7.728 24.738 1.00 74.31 90 LEU A C 1
ATOM 760 O O . LEU A 1 90 ? -20.873 8.074 25.400 1.00 74.31 90 LEU A O 1
ATOM 764 N N . ARG A 1 91 ? -20.031 7.174 23.524 1.00 73.50 91 ARG A N 1
ATOM 765 C CA . ARG A 1 91 ? -21.332 6.985 22.856 1.00 73.50 91 ARG A CA 1
ATOM 766 C C . ARG A 1 91 ? -21.902 5.571 22.975 1.00 73.50 91 ARG A C 1
ATOM 768 O O . ARG A 1 91 ? -23.120 5.420 23.007 1.00 73.50 91 ARG A O 1
ATOM 775 N N . TYR A 1 92 ? -21.052 4.548 23.003 1.00 74.31 92 TYR A N 1
ATOM 776 C CA . TYR A 1 92 ? -21.469 3.152 22.851 1.00 74.31 92 TYR A CA 1
ATOM 777 C C . TYR A 1 92 ? -20.963 2.221 23.955 1.00 74.31 92 TYR A C 1
ATOM 779 O O . TYR A 1 92 ? -21.154 1.021 23.811 1.00 74.31 92 TYR A O 1
ATOM 787 N N . GLU A 1 93 ? -20.401 2.720 25.066 1.00 74.06 93 GLU A N 1
ATOM 788 C CA . GLU A 1 93 ? -19.883 1.890 26.178 1.00 74.06 93 GLU A CA 1
ATOM 789 C C . GLU A 1 93 ? -20.823 0.741 26.583 1.00 74.06 93 GLU A C 1
ATOM 791 O O . GLU A 1 93 ? -20.387 -0.378 26.825 1.00 74.06 93 GLU A O 1
ATOM 796 N N . LYS A 1 94 ? -22.138 0.999 26.592 1.00 70.38 94 LYS A N 1
ATOM 797 C CA . LYS A 1 94 ? -23.177 0.029 26.983 1.00 70.38 94 LYS A CA 1
ATOM 798 C C . LYS A 1 94 ? -23.753 -0.798 25.824 1.00 70.38 94 LYS A C 1
ATOM 800 O O . LYS A 1 94 ? -24.439 -1.785 26.068 1.00 70.38 94 LYS A O 1
ATOM 805 N N . PHE A 1 95 ? -23.491 -0.408 24.578 1.00 76.25 95 PHE A N 1
ATOM 806 C CA . PHE A 1 95 ? -24.030 -1.023 23.354 1.00 76.25 95 PHE A CA 1
ATOM 807 C C . PHE A 1 95 ? -22.924 -1.605 22.463 1.00 76.25 95 PHE A C 1
ATOM 809 O O . PHE A 1 95 ? -23.050 -1.658 21.239 1.00 76.25 95 PHE A O 1
ATOM 816 N N . LEU A 1 96 ? -21.821 -2.027 23.075 1.00 80.50 96 LEU A N 1
ATOM 817 C CA . LEU A 1 96 ? -20.746 -2.731 22.393 1.00 80.50 96 LEU A CA 1
ATOM 818 C C . LEU A 1 96 ? -21.243 -4.108 21.892 1.00 80.50 96 LEU A C 1
ATOM 820 O O . LEU A 1 96 ? -21.911 -4.825 22.650 1.00 80.50 96 LEU A O 1
ATOM 824 N N . PRO A 1 97 ? -20.975 -4.473 20.621 1.00 82.56 97 PRO A N 1
ATOM 825 C CA . PRO A 1 97 ? -21.372 -5.768 20.073 1.00 82.56 97 PRO A CA 1
ATOM 826 C C . PRO A 1 97 ? -20.598 -6.907 20.745 1.00 82.56 97 PRO A C 1
ATOM 828 O O . PRO A 1 97 ? -19.468 -6.716 21.179 1.00 82.56 97 PRO A O 1
ATOM 831 N N . SER A 1 98 ? -21.174 -8.107 20.807 1.00 81.62 98 SER A N 1
ATOM 832 C CA . SER A 1 98 ? -20.392 -9.279 21.213 1.00 81.62 98 SER A CA 1
ATOM 833 C C . SER A 1 98 ? -19.359 -9.618 20.130 1.00 81.62 98 SER A C 1
ATOM 835 O O . SER A 1 98 ? -19.687 -9.587 18.943 1.00 81.62 98 SER A O 1
ATOM 837 N N . ILE A 1 99 ? -18.118 -9.896 20.532 1.00 80.94 99 ILE A N 1
ATOM 838 C CA . ILE A 1 99 ? -16.997 -10.224 19.643 1.00 80.94 99 ILE A CA 1
ATOM 839 C C . ILE A 1 99 ? -16.520 -11.638 19.969 1.00 80.94 99 ILE A C 1
ATOM 841 O O . ILE A 1 99 ? -16.227 -11.941 21.127 1.00 80.94 99 ILE A O 1
ATOM 845 N N . ASP A 1 100 ? -16.379 -12.458 18.930 1.00 84.62 100 ASP A N 1
ATOM 846 C CA . ASP A 1 100 ? -15.849 -13.813 19.032 1.00 84.62 100 ASP A CA 1
ATOM 847 C C . ASP A 1 100 ? -14.406 -13.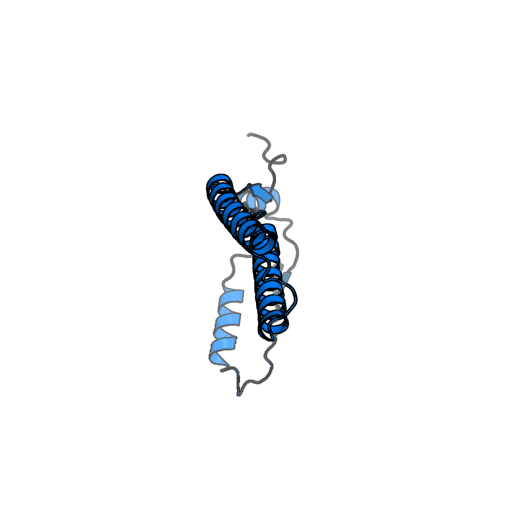824 18.522 1.00 84.62 100 ASP A C 1
ATOM 849 O O . ASP A 1 100 ? -14.129 -13.402 17.394 1.00 84.62 100 ASP A O 1
ATOM 853 N N . ILE A 1 101 ? -13.473 -14.284 19.357 1.00 79.50 101 ILE A N 1
ATOM 854 C CA . ILE A 1 101 ? -12.053 -14.372 19.001 1.00 79.50 101 ILE A CA 1
ATOM 855 C C . ILE A 1 101 ? -11.696 -15.843 18.830 1.00 79.50 101 ILE A C 1
ATOM 857 O O . ILE A 1 101 ? -11.778 -16.615 19.783 1.00 79.50 101 ILE A O 1
ATOM 861 N N . PHE A 1 102 ? -11.286 -16.205 17.616 1.00 81.25 102 PHE A N 1
ATOM 862 C CA . PHE A 1 102 ? -10.860 -17.554 17.259 1.00 81.25 102 PHE A CA 1
ATOM 863 C C . PHE A 1 102 ? -9.338 -17.603 17.158 1.00 81.25 102 PHE A C 1
ATOM 865 O O . PHE A 1 102 ? -8.732 -16.800 16.443 1.00 81.25 102 PHE A O 1
ATOM 872 N N . VAL A 1 103 ? -8.722 -18.549 17.865 1.00 77.81 103 VAL A N 1
ATOM 873 C CA . VAL A 1 103 ? -7.283 -18.816 17.786 1.00 77.81 103 VAL A CA 1
ATOM 874 C C . VAL A 1 103 ? -7.101 -20.155 17.087 1.00 77.81 103 VAL A C 1
ATOM 876 O O . VAL A 1 103 ? -7.265 -21.202 17.697 1.00 77.81 103 VAL A O 1
ATOM 879 N N . CYS A 1 104 ? -6.785 -20.124 15.794 1.00 77.19 104 CYS A N 1
ATOM 880 C CA . CYS A 1 104 ? -6.517 -21.341 15.035 1.00 77.19 104 CYS A CA 1
ATOM 881 C C . CYS A 1 104 ? -5.051 -21.740 15.216 1.00 77.19 104 CYS A C 1
ATOM 883 O O . CYS A 1 104 ? -4.170 -20.994 14.792 1.00 77.19 104 CYS A O 1
ATOM 885 N N . THR A 1 105 ? -4.798 -22.908 15.802 1.00 76.06 105 THR A N 1
ATOM 886 C CA . THR A 1 105 ? -3.470 -23.533 15.833 1.00 76.06 105 THR A CA 1
ATOM 887 C C . THR A 1 105 ? -3.473 -24.737 14.902 1.00 76.06 105 THR A C 1
ATOM 889 O O . THR A 1 105 ? -4.394 -25.555 14.931 1.00 76.06 105 THR A O 1
ATOM 892 N N . ALA A 1 106 ? -2.488 -24.818 14.008 1.00 74.00 106 ALA A N 1
ATOM 893 C CA . ALA A 1 106 ? -2.450 -25.883 13.003 1.00 74.00 106 ALA A CA 1
ATOM 894 C C . ALA A 1 106 ? -1.743 -27.148 13.519 1.00 74.00 106 ALA A C 1
ATOM 896 O O . ALA A 1 106 ? -2.180 -28.256 13.214 1.00 74.00 106 ALA A O 1
ATOM 897 N N . ASP A 1 107 ? -0.663 -26.989 14.293 1.00 73.44 107 ASP A N 1
ATOM 898 C CA . ASP A 1 107 ? 0.146 -28.100 14.804 1.00 73.44 107 ASP A CA 1
ATOM 899 C C . ASP A 1 107 ? 0.978 -27.666 16.036 1.00 73.44 107 ASP A C 1
ATOM 901 O O . ASP A 1 107 ? 1.821 -26.770 15.914 1.00 73.44 107 ASP A O 1
ATOM 905 N N . PRO A 1 108 ? 0.802 -28.297 17.216 1.00 69.69 108 PRO A N 1
ATOM 906 C CA . PRO A 1 108 ? 1.532 -27.951 18.441 1.00 69.69 108 PRO A CA 1
ATOM 907 C C . PRO A 1 108 ? 3.034 -28.280 18.397 1.00 69.69 108 PRO A C 1
ATOM 909 O O . PRO A 1 108 ? 3.765 -27.922 19.322 1.00 69.69 108 PRO A O 1
ATOM 912 N N . THR A 1 109 ? 3.507 -28.992 17.369 1.00 68.56 109 THR A N 1
ATOM 913 C CA . THR A 1 109 ? 4.933 -29.302 17.182 1.00 68.56 109 THR A CA 1
ATOM 914 C C . THR A 1 109 ? 5.674 -28.220 16.396 1.00 68.56 109 THR A C 1
ATOM 916 O O . THR A 1 109 ? 6.848 -27.965 16.666 1.00 68.56 109 THR A O 1
ATOM 919 N N . ILE A 1 110 ? 4.986 -27.554 15.462 1.00 77.06 110 ILE A N 1
ATOM 920 C CA . ILE A 1 110 ? 5.526 -26.452 14.652 1.00 77.06 110 ILE A CA 1
ATOM 921 C C . ILE A 1 110 ? 5.310 -25.110 15.365 1.00 77.06 110 ILE A C 1
ATOM 923 O O . ILE A 1 110 ? 6.185 -24.244 15.328 1.00 77.06 110 ILE A O 1
ATOM 927 N N . GLU A 1 111 ? 4.177 -24.947 16.054 1.00 72.94 111 GLU A N 1
ATOM 928 C CA . GLU A 1 111 ? 3.835 -23.763 16.845 1.00 72.94 111 GLU A CA 1
ATOM 929 C C . GLU A 1 111 ? 4.002 -24.069 18.343 1.00 72.94 111 GLU A C 1
ATOM 931 O O . GLU A 1 111 ? 3.178 -24.786 18.915 1.00 72.94 111 GLU A O 1
ATOM 936 N N . PRO A 1 112 ? 5.040 -23.537 19.025 1.00 80.31 112 PRO A N 1
ATOM 937 C CA . PRO A 1 112 ? 5.249 -23.805 20.442 1.00 80.31 112 PRO A CA 1
ATOM 938 C C . PRO A 1 112 ? 4.001 -23.429 21.258 1.00 80.31 112 PRO A C 1
ATOM 940 O O . PRO A 1 112 ? 3.578 -22.269 21.203 1.00 80.31 112 PRO A O 1
ATOM 943 N N . PRO A 1 113 ? 3.449 -24.330 22.093 1.00 76.94 113 PRO A N 1
ATOM 944 C CA . PRO A 1 113 ? 2.247 -24.046 22.884 1.00 76.94 113 PRO A CA 1
ATOM 945 C C . PRO A 1 113 ? 2.391 -22.816 23.790 1.00 76.94 113 PRO A C 1
ATOM 947 O O . PRO A 1 113 ? 1.422 -22.111 24.055 1.00 76.94 113 PRO A O 1
ATOM 950 N N . ALA A 1 114 ? 3.619 -22.498 24.213 1.00 80.50 114 ALA A N 1
ATOM 951 C CA . ALA A 1 114 ? 3.927 -21.283 24.965 1.00 80.50 114 ALA A CA 1
ATOM 952 C C . ALA A 1 114 ? 3.627 -19.988 24.179 1.00 80.50 114 ALA A C 1
ATOM 954 O O . ALA A 1 114 ? 3.166 -19.008 24.760 1.00 80.50 114 ALA A O 1
ATOM 955 N N . MET A 1 115 ? 3.849 -19.977 22.860 1.00 81.44 115 MET A N 1
ATOM 956 C CA . MET A 1 115 ? 3.508 -18.840 21.998 1.00 81.44 115 MET A CA 1
ATOM 957 C C . MET A 1 115 ? 1.990 -18.670 21.905 1.00 81.44 115 MET A C 1
ATOM 959 O O . MET A 1 115 ? 1.485 -17.558 22.047 1.00 81.44 115 MET A O 1
ATOM 963 N N . VAL A 1 116 ? 1.267 -19.780 21.743 1.00 83.12 116 VAL A N 1
ATOM 964 C CA . VAL A 1 116 ? -0.201 -19.797 21.700 1.00 83.12 116 VAL A CA 1
ATOM 965 C C . VAL A 1 116 ? -0.779 -19.267 23.012 1.00 83.12 116 VAL A C 1
ATOM 967 O O . VAL A 1 116 ? -1.625 -18.376 22.991 1.00 83.12 116 VAL A O 1
ATOM 970 N N . ILE A 1 117 ? -0.271 -19.735 24.157 1.00 84.69 117 ILE A N 1
ATOM 971 C CA . ILE A 1 117 ? -0.704 -19.274 25.485 1.00 84.69 117 ILE A CA 1
ATOM 972 C C . ILE A 1 117 ? -0.463 -17.769 25.656 1.00 84.69 117 ILE A C 1
ATOM 974 O O . ILE A 1 117 ? -1.329 -17.078 26.187 1.00 84.69 117 ILE A O 1
ATOM 978 N N . ASN A 1 118 ? 0.655 -17.229 25.161 1.00 85.75 118 ASN A N 1
ATOM 979 C CA . ASN A 1 118 ? 0.908 -15.785 25.199 1.00 85.75 118 ASN A CA 1
ATOM 980 C C . ASN A 1 118 ? -0.099 -14.991 24.357 1.00 85.75 118 ASN A C 1
ATOM 982 O O . ASN A 1 118 ? -0.583 -13.952 24.807 1.00 85.75 118 ASN A O 1
ATOM 986 N N . THR A 1 119 ? -0.461 -15.481 23.169 1.00 85.06 119 THR A N 1
ATOM 987 C CA . THR A 1 119 ? -1.500 -14.851 22.341 1.00 85.06 119 THR A CA 1
ATOM 988 C C . THR A 1 119 ? -2.861 -14.903 23.039 1.00 85.06 119 THR A C 1
ATOM 990 O O . THR A 1 119 ? -3.557 -13.889 23.095 1.00 85.06 119 THR A O 1
ATOM 993 N N . VAL A 1 120 ? -3.216 -16.036 23.655 1.00 85.25 120 VAL A N 1
ATOM 994 C CA . VAL A 1 120 ? -4.453 -16.172 24.441 1.00 85.25 120 VAL A CA 1
ATOM 995 C C . VAL A 1 120 ? -4.456 -15.214 25.637 1.00 85.25 120 VAL A C 1
ATOM 997 O O . VAL A 1 120 ? -5.434 -14.499 25.841 1.00 85.25 120 VAL A O 1
ATOM 1000 N N . LEU A 1 121 ? -3.359 -15.122 26.396 1.00 84.25 121 LEU A N 1
ATOM 1001 C CA . LEU A 1 121 ? -3.222 -14.183 27.516 1.00 84.25 121 LEU A CA 1
ATOM 1002 C C . LEU A 1 121 ? -3.332 -12.723 27.058 1.00 84.25 121 LEU A C 1
ATOM 1004 O O . LEU A 1 121 ? -4.029 -11.939 27.701 1.00 84.25 121 LEU A O 1
ATOM 1008 N N . SER A 1 122 ? -2.722 -12.363 25.925 1.00 85.50 122 SER A N 1
ATOM 1009 C CA . SER A 1 122 ? -2.844 -11.023 25.340 1.00 85.50 122 SER A CA 1
ATOM 1010 C C . SER A 1 122 ? -4.281 -10.690 24.936 1.00 85.50 122 SER A C 1
ATOM 1012 O O . SER A 1 122 ? -4.690 -9.536 25.051 1.00 85.50 122 SER A O 1
ATOM 1014 N N . VAL A 1 123 ? -5.048 -11.677 24.466 1.00 83.75 123 VAL A N 1
ATOM 1015 C CA . VAL A 1 123 ? -6.477 -11.525 24.160 1.00 83.75 123 VAL A CA 1
ATOM 1016 C C . VAL A 1 123 ? -7.304 -11.386 25.439 1.00 83.75 123 VAL A C 1
ATOM 1018 O O . VAL A 1 123 ? -8.247 -10.601 25.485 1.00 83.75 123 VAL A O 1
ATOM 1021 N N . MET A 1 124 ? -6.957 -12.117 26.500 1.00 78.81 124 MET A N 1
ATOM 1022 C CA . MET A 1 124 ? -7.654 -12.020 27.786 1.00 78.81 124 MET A CA 1
ATOM 1023 C C . MET A 1 124 ? -7.383 -10.709 28.525 1.00 78.81 124 MET A C 1
ATOM 1025 O O . MET A 1 124 ? -8.240 -10.269 29.283 1.00 78.81 124 MET A O 1
ATOM 1029 N N . ALA A 1 125 ? -6.228 -10.088 28.295 1.00 84.00 125 ALA A N 1
ATOM 1030 C CA . ALA A 1 125 ? -5.861 -8.795 28.866 1.00 84.00 125 ALA A CA 1
ATOM 1031 C C . ALA A 1 125 ? -6.408 -7.591 28.070 1.00 84.00 125 ALA A C 1
ATOM 1033 O O . ALA A 1 125 ? -6.012 -6.455 28.333 1.00 84.00 125 ALA A O 1
ATOM 1034 N N . TYR A 1 126 ? -7.277 -7.813 27.078 1.00 81.06 126 TYR A N 1
ATOM 1035 C CA . TYR A 1 126 ? -7.866 -6.729 26.295 1.00 81.06 126 TYR A CA 1
ATOM 1036 C C . TYR A 1 126 ? -8.902 -5.956 27.119 1.00 81.06 126 TYR A C 1
ATOM 1038 O O . TYR A 1 126 ? -9.747 -6.554 27.783 1.00 81.06 126 TYR A O 1
ATOM 1046 N N . ASP A 1 127 ? -8.862 -4.626 27.042 1.00 80.00 127 ASP A N 1
ATOM 1047 C CA . ASP A 1 127 ? -9.776 -3.732 27.760 1.00 80.00 127 ASP A CA 1
ATOM 1048 C C . ASP A 1 127 ? -11.156 -3.694 27.067 1.00 80.00 127 ASP A C 1
ATOM 1050 O O . ASP A 1 127 ? -11.481 -2.782 26.302 1.00 80.00 127 ASP A O 1
ATOM 1054 N N . TYR A 1 128 ? -11.929 -4.773 27.237 1.00 80.62 128 TYR A N 1
ATOM 1055 C CA . TYR A 1 128 ? -13.279 -4.956 26.697 1.00 80.62 128 TYR A CA 1
ATOM 1056 C C . TYR A 1 128 ? -14.174 -5.660 27.727 1.00 80.62 128 TYR A C 1
ATOM 1058 O O . TYR A 1 128 ? -13.682 -6.525 28.456 1.00 80.62 128 TYR A O 1
ATOM 1066 N N . PRO A 1 129 ? -15.487 -5.362 27.785 1.00 81.06 129 PRO A N 1
ATOM 1067 C CA . PRO A 1 129 ? -16.390 -6.025 28.720 1.00 81.06 129 PRO A CA 1
ATOM 1068 C C . PRO A 1 129 ? -16.331 -7.558 28.579 1.00 81.06 129 PRO A C 1
ATOM 1070 O O . PRO A 1 129 ? -16.610 -8.074 27.491 1.00 81.06 129 PRO A O 1
ATOM 1073 N N . PRO A 1 130 ? -16.010 -8.311 29.651 1.00 76.25 130 PRO A N 1
ATOM 1074 C CA . PRO A 1 130 ? -15.815 -9.760 29.567 1.00 76.25 130 PRO A CA 1
ATOM 1075 C C . PRO A 1 130 ? -17.101 -10.496 29.173 1.00 76.25 130 PRO A C 1
ATOM 1077 O O . PRO A 1 130 ? -17.042 -11.518 28.500 1.00 76.25 130 PRO A O 1
ATOM 1080 N N . GLU A 1 131 ? -18.264 -9.935 29.512 1.00 77.19 131 GLU A N 1
ATOM 1081 C CA . GLU A 1 131 ? -19.594 -10.452 29.160 1.00 77.19 131 GLU A CA 1
ATOM 1082 C C . GLU A 1 131 ? -19.890 -10.418 27.649 1.00 77.19 131 GLU A C 1
ATOM 1084 O O . GLU A 1 131 ? -20.837 -11.050 27.183 1.00 77.19 131 GLU A O 1
ATOM 1089 N N . LYS A 1 132 ? -19.108 -9.656 26.876 1.00 72.56 132 LYS A N 1
ATOM 1090 C CA . LYS A 1 132 ? -19.263 -9.487 25.424 1.00 72.56 132 LYS A CA 1
ATOM 1091 C C . LYS A 1 132 ? -18.168 -10.193 24.622 1.00 72.56 132 LYS A C 1
ATOM 1093 O O . LYS A 1 132 ? -18.222 -10.172 23.396 1.00 72.56 132 LYS A O 1
ATOM 1098 N N . LEU A 1 133 ? -17.193 -10.813 25.285 1.00 73.81 133 LEU A N 1
ATOM 1099 C CA . LEU A 1 133 ? -16.138 -11.590 24.639 1.00 73.81 133 LEU A CA 1
ATOM 1100 C C . LEU A 1 133 ? -16.491 -13.075 24.689 1.00 73.81 133 LEU A C 1
ATOM 1102 O O . LEU A 1 133 ? -16.317 -13.716 25.727 1.00 73.81 133 LEU A O 1
ATOM 1106 N N . SER A 1 134 ? -16.941 -13.635 23.566 1.00 69.56 134 SER A N 1
ATOM 1107 C CA . SER A 1 134 ? -17.039 -15.089 23.436 1.00 69.56 134 SER A CA 1
ATOM 1108 C C . SER A 1 134 ? -15.680 -15.641 23.022 1.00 69.56 134 SER A C 1
ATOM 1110 O O . SER A 1 134 ? -15.033 -15.134 22.101 1.00 69.56 134 SER A O 1
ATOM 1112 N N . LYS A 1 135 ? -15.220 -16.676 23.719 1.00 61.62 135 LYS A N 1
ATOM 1113 C CA . LYS A 1 135 ? -13.915 -17.293 23.480 1.00 61.62 135 LYS A CA 1
ATOM 1114 C C . LYS A 1 135 ? -14.143 -18.734 23.060 1.00 61.62 135 LYS A C 1
ATOM 1116 O O . LYS A 1 135 ? -14.506 -19.558 23.893 1.00 61.62 135 LYS A O 1
ATOM 1121 N N . ASN A 1 136 ? -13.925 -19.009 21.781 1.00 60.09 136 ASN A N 1
ATOM 1122 C CA . ASN A 1 136 ? -13.908 -20.362 21.244 1.00 60.09 136 ASN A CA 1
ATOM 1123 C C . ASN A 1 136 ? -12.453 -20.670 20.870 1.00 60.09 136 ASN A C 1
ATOM 1125 O O . ASN A 1 136 ? -11.919 -20.072 19.933 1.00 60.09 136 ASN A O 1
ATOM 1129 N N . PHE A 1 137 ? -11.816 -21.530 21.666 1.00 55.16 137 PHE A N 1
ATOM 1130 C CA . PHE A 1 137 ? -10.468 -22.053 21.430 1.00 55.16 137 PHE A CA 1
ATOM 1131 C C . PHE A 1 137 ? -10.557 -23.452 20.832 1.00 55.16 137 PHE A C 1
ATOM 1133 O O . PHE A 1 137 ? -11.457 -24.205 21.271 1.00 55.16 137 PHE A O 1
#

Secondary structure (DSSP, 8-state):
---GGGS-SEEEEEPTTHHHHHHHHHHHHHHHHHHHHHHHHTPPPTT-TTHHHHHHHHHHHHHHHHHHHHHHHHHT--EEEEE-HHHHHHHHTTSPPPEEEE---S-TTTS-HHHHHHHHHHHHTSSS-GGGEEEE-

pLDDT: mean 77.39, std 9.95, range [42.41, 91.94]